Protein AF-A0A822F225-F1 (afdb_monomer_lite)

pLDDT: mean 82.55, std 9.73, range [56.84, 94.38]

Structure (mmCIF, N/CA/C/O backbone):
data_AF-A0A822F225-F1
#
_entry.id   AF-A0A822F225-F1
#
loop_
_atom_site.group_PDB
_atom_site.id
_atom_site.type_symbol
_atom_site.label_atom_id
_atom_site.label_alt_id
_atom_site.label_comp_id
_atom_site.label_asym_id
_atom_site.label_entity_id
_atom_site.label_seq_id
_atom_site.pdbx_PDB_ins_code
_atom_site.Cartn_x
_atom_site.Cartn_y
_atom_site.Cartn_z
_atom_site.occupancy
_atom_site.B_iso_or_equiv
_atom_site.auth_seq_id
_atom_site.auth_comp_id
_atom_site.auth_asym_id
_atom_site.auth_atom_id
_atom_site.pdbx_PDB_model_num
ATOM 1 N N . SER A 1 1 ? -5.802 4.218 34.208 1.00 56.84 1 SER A N 1
ATOM 2 C CA . SER A 1 1 ? -5.233 4.334 32.850 1.00 56.84 1 SER A CA 1
ATOM 3 C C . SER A 1 1 ? -6.352 4.112 31.843 1.00 56.84 1 SER A C 1
ATOM 5 O O . SER A 1 1 ? -7.309 3.428 32.178 1.00 56.84 1 SER A O 1
ATOM 7 N N . CYS A 1 2 ? -6.277 4.709 30.651 1.00 67.62 2 CYS A N 1
ATOM 8 C CA . CYS A 1 2 ? -7.240 4.485 29.564 1.00 67.62 2 CYS A CA 1
ATOM 9 C C . CYS A 1 2 ? -6.615 3.528 28.543 1.00 67.62 2 CYS A C 1
ATOM 11 O O . CYS A 1 2 ? -6.114 3.963 27.511 1.00 67.62 2 CYS A O 1
ATOM 13 N N . SER A 1 3 ? -6.552 2.246 28.884 1.00 76.00 3 SER A N 1
ATOM 14 C CA . SER A 1 3 ? -5.924 1.207 28.068 1.00 76.00 3 SER A CA 1
ATOM 15 C C . SER A 1 3 ? -6.876 0.032 27.931 1.00 76.00 3 SER A C 1
ATOM 17 O O . SER A 1 3 ? -7.541 -0.324 28.904 1.00 76.00 3 SER A O 1
ATOM 19 N N . TYR A 1 4 ? -6.911 -0.561 26.740 1.00 82.94 4 TYR A N 1
ATOM 20 C CA . TYR A 1 4 ? -7.706 -1.755 26.482 1.00 82.94 4 TYR A CA 1
ATOM 21 C C . TYR A 1 4 ? -7.306 -2.898 27.417 1.00 82.94 4 TYR A C 1
ATOM 23 O O . TYR A 1 4 ? -6.116 -3.167 27.592 1.00 82.94 4 TYR A O 1
ATOM 31 N N . THR A 1 5 ? -8.306 -3.552 28.008 1.00 88.44 5 THR A N 1
ATOM 32 C CA . THR A 1 5 ? -8.136 -4.731 28.856 1.00 88.44 5 THR A CA 1
ATOM 33 C C . THR A 1 5 ? -8.999 -5.870 28.327 1.00 88.44 5 THR A C 1
ATOM 35 O O . THR A 1 5 ? -10.158 -5.678 27.964 1.00 88.44 5 THR A O 1
ATOM 38 N N . THR A 1 6 ? -8.448 -7.084 28.304 1.00 85.81 6 THR A N 1
ATOM 39 C CA . THR A 1 6 ? -9.197 -8.288 27.930 1.00 85.81 6 THR A CA 1
ATOM 40 C C . THR A 1 6 ? -10.419 -8.448 28.838 1.00 85.81 6 THR A C 1
ATOM 42 O O . THR A 1 6 ? -10.270 -8.613 30.047 1.00 85.81 6 THR A O 1
ATOM 45 N N . GLY A 1 7 ? -11.620 -8.403 28.253 1.00 87.31 7 GLY A N 1
ATOM 46 C CA . GLY A 1 7 ? -12.899 -8.450 28.974 1.00 87.31 7 GLY A CA 1
ATOM 47 C C . GLY A 1 7 ? -13.672 -7.127 28.989 1.00 87.31 7 GLY A C 1
ATOM 48 O O . GLY A 1 7 ? -14.824 -7.115 29.423 1.00 87.31 7 GLY A O 1
ATOM 49 N N . ASP A 1 8 ? -13.084 -6.037 28.489 1.00 90.81 8 ASP A N 1
ATOM 50 C CA . ASP A 1 8 ? -13.814 -4.790 28.278 1.00 90.81 8 ASP A CA 1
ATOM 51 C C . ASP A 1 8 ? -14.975 -5.003 27.293 1.00 90.81 8 ASP A C 1
ATOM 53 O O . ASP A 1 8 ? -14.839 -5.674 26.268 1.00 90.81 8 ASP A O 1
ATOM 57 N N . CYS A 1 9 ? -16.131 -4.409 27.593 1.00 92.00 9 CYS A N 1
ATOM 58 C CA . CYS A 1 9 ? -17.228 -4.373 26.635 1.00 92.00 9 CYS A CA 1
ATOM 59 C C . CYS A 1 9 ? -16.899 -3.377 25.522 1.00 92.00 9 CYS A C 1
ATOM 61 O O . CYS A 1 9 ? -16.707 -2.186 25.784 1.00 92.00 9 CYS A O 1
ATOM 63 N N . ILE A 1 10 ? -16.846 -3.868 24.286 1.00 90.25 10 ILE A N 1
ATOM 64 C CA . ILE A 1 10 ? -16.468 -3.086 23.111 1.00 90.25 10 ILE A CA 1
ATOM 65 C C . ILE A 1 10 ? -17.642 -2.896 22.153 1.00 90.25 10 ILE A C 1
ATOM 67 O O . ILE A 1 10 ? -18.616 -3.649 22.134 1.00 90.25 10 ILE A O 1
ATOM 71 N N . ALA A 1 11 ? -17.529 -1.849 21.350 1.00 88.75 11 ALA A N 1
ATOM 72 C CA . ALA A 1 11 ? -18.495 -1.448 20.348 1.00 88.75 11 ALA A CA 1
ATOM 73 C C . ALA A 1 11 ? -17.749 -0.871 19.148 1.00 88.75 11 ALA A C 1
ATOM 75 O O . ALA A 1 11 ? -16.792 -0.119 19.346 1.00 88.75 11 ALA A O 1
ATOM 76 N N . ASP A 1 12 ? -18.221 -1.152 17.933 1.00 84.31 12 ASP A N 1
ATOM 77 C CA . ASP A 1 12 ? -17.643 -0.553 16.733 1.00 84.31 12 ASP A CA 1
ATOM 78 C C . ASP A 1 12 ? -17.755 0.972 16.793 1.00 84.31 12 ASP A C 1
ATOM 80 O O . ASP A 1 12 ? -18.838 1.562 16.920 1.00 84.31 12 ASP A O 1
ATOM 84 N N . ALA A 1 13 ? -16.605 1.634 16.710 1.00 75.12 13 ALA A N 1
ATOM 85 C CA . ALA A 1 13 ? -16.554 3.079 16.671 1.00 75.12 13 ALA A CA 1
ATOM 86 C C . ALA A 1 13 ? -16.963 3.556 15.272 1.00 75.12 13 ALA A C 1
ATOM 88 O O . ALA A 1 13 ? -16.234 3.373 14.306 1.00 75.12 13 ALA A O 1
ATOM 89 N N . MET A 1 14 ? -18.090 4.263 15.153 1.00 66.00 14 MET A N 1
ATOM 90 C CA . MET A 1 14 ? -18.461 4.927 13.887 1.00 66.00 14 MET A CA 1
ATOM 91 C C . MET A 1 14 ? -17.629 6.197 13.592 1.00 66.00 14 MET A C 1
ATOM 93 O O . MET A 1 14 ? -18.104 7.094 12.894 1.00 66.00 14 MET A O 1
ATOM 97 N N . SER A 1 15 ? -16.458 6.367 14.208 1.00 68.88 15 SER A N 1
ATOM 98 C CA . SER A 1 15 ? -15.641 7.568 14.020 1.00 68.88 15 SER A CA 1
ATOM 99 C C . SER A 1 15 ? -14.846 7.463 12.725 1.00 68.88 15 SER A C 1
ATOM 101 O O . SER A 1 15 ? -14.163 6.474 12.483 1.00 68.88 15 SER A O 1
ATOM 103 N N . ILE A 1 16 ? -14.909 8.513 11.907 1.00 65.69 16 ILE A N 1
ATOM 104 C CA . ILE A 1 16 ? -14.096 8.626 10.698 1.00 65.69 16 ILE A CA 1
ATOM 105 C C . ILE A 1 16 ? -12.707 9.103 11.122 1.00 65.69 16 ILE A C 1
ATOM 107 O O . ILE A 1 16 ? -12.564 10.183 11.699 1.00 65.69 16 ILE A O 1
ATOM 111 N N . VAL A 1 17 ? -11.685 8.300 10.838 1.00 74.00 17 VAL A N 1
ATOM 112 C CA . VAL A 1 17 ? -10.290 8.734 10.937 1.00 74.00 17 VAL A CA 1
ATOM 113 C C . VAL A 1 17 ? -9.955 9.482 9.653 1.00 74.00 17 VAL A C 1
ATOM 115 O O . VAL A 1 17 ? -9.982 8.908 8.567 1.00 74.00 17 VAL A O 1
ATOM 118 N N . THR A 1 18 ? -9.656 10.774 9.766 1.00 72.25 18 THR A N 1
ATOM 119 C CA . THR A 1 18 ? -9.208 11.584 8.629 1.00 72.25 18 THR A CA 1
ATOM 120 C C . THR A 1 18 ? -7.701 11.748 8.700 1.00 72.25 18 THR A C 1
ATOM 122 O O . THR A 1 18 ? -7.186 12.384 9.621 1.00 72.25 18 THR A O 1
ATOM 125 N N . CYS A 1 19 ? -6.988 11.188 7.732 1.00 69.69 19 CYS A N 1
ATOM 126 C CA . CYS A 1 19 ? -5.548 11.374 7.600 1.00 69.69 19 CYS A CA 1
ATOM 127 C C . CYS A 1 19 ? -5.268 12.450 6.553 1.00 69.69 19 CYS A C 1
ATOM 129 O O . CYS A 1 19 ? -5.845 12.425 5.463 1.00 69.69 19 CYS A O 1
ATOM 131 N N . THR A 1 20 ? -4.389 13.394 6.876 1.00 70.38 20 THR A N 1
ATOM 132 C CA . THR A 1 20 ? -3.923 14.363 5.883 1.00 70.38 20 THR A CA 1
ATOM 133 C C . THR A 1 20 ? -2.952 13.649 4.952 1.00 70.38 20 THR A C 1
ATOM 135 O O . THR A 1 20 ? -2.035 12.963 5.406 1.00 70.38 20 THR A O 1
ATOM 138 N N . VAL A 1 21 ? -3.155 13.789 3.641 1.00 62.59 21 VAL A N 1
ATOM 139 C CA . VAL A 1 21 ? -2.209 13.255 2.654 1.00 62.59 21 VAL A CA 1
ATOM 140 C C . VAL A 1 21 ? -0.839 13.885 2.940 1.00 62.59 21 VAL A C 1
ATOM 142 O O . VAL A 1 21 ? -0.752 15.081 3.207 1.00 62.59 21 VAL A O 1
ATOM 145 N N . ASP A 1 22 ? 0.214 13.063 2.949 1.00 60.22 22 ASP A N 1
ATOM 146 C CA . ASP A 1 22 ? 1.622 13.466 3.138 1.00 60.22 22 ASP A CA 1
ATOM 147 C C . ASP A 1 22 ? 2.088 13.827 4.546 1.00 60.22 22 ASP A C 1
ATOM 149 O O . ASP A 1 22 ? 3.276 14.093 4.735 1.00 60.22 22 ASP A O 1
ATOM 153 N N . THR A 1 23 ? 1.220 13.763 5.553 1.00 65.44 23 THR A N 1
ATOM 154 C CA . THR A 1 23 ? 1.666 13.788 6.949 1.00 65.44 23 THR A CA 1
ATOM 155 C C . THR A 1 23 ? 1.654 12.373 7.528 1.00 65.44 23 THR A C 1
ATOM 157 O O . THR A 1 23 ? 0.945 11.481 7.059 1.00 65.44 23 THR A O 1
ATOM 160 N N . LEU A 1 24 ? 2.458 12.145 8.567 1.00 68.25 24 LEU A N 1
ATOM 161 C CA . LEU A 1 24 ? 2.349 10.957 9.427 1.00 68.25 24 LEU A CA 1
ATOM 162 C C . LEU A 1 24 ? 1.321 11.195 10.548 1.00 68.25 24 LEU A C 1
ATOM 164 O O . LEU A 1 24 ? 1.482 10.708 11.662 1.00 68.25 24 LEU A O 1
ATOM 168 N N . GLN A 1 25 ? 0.300 12.018 10.284 1.00 71.94 25 GLN A N 1
ATOM 169 C CA . GLN A 1 25 ? -0.670 12.459 11.279 1.00 71.94 25 GLN A CA 1
ATOM 170 C C . GLN A 1 25 ? -2.094 12.204 10.789 1.00 71.94 25 GLN A C 1
ATOM 172 O O . GLN A 1 25 ? -2.503 12.668 9.722 1.00 71.94 25 GLN A O 1
ATOM 177 N N . CYS A 1 26 ? -2.866 11.508 11.618 1.00 75.75 26 CYS A N 1
ATOM 178 C CA . CYS A 1 26 ? -4.294 11.318 11.427 1.00 75.75 26 CYS A CA 1
ATOM 179 C C . CYS A 1 26 ? -5.048 12.007 12.560 1.00 75.75 26 CYS A C 1
ATOM 181 O O . CYS A 1 26 ? -4.719 11.840 13.733 1.00 75.75 26 CYS A O 1
ATOM 183 N N . ASN A 1 27 ? -6.070 12.776 12.200 1.00 79.31 27 ASN A N 1
ATOM 184 C CA . ASN A 1 27 ? -6.976 13.388 13.154 1.00 79.31 27 ASN A CA 1
ATOM 185 C C . ASN A 1 27 ? -8.176 12.468 13.350 1.00 79.31 27 ASN A C 1
ATOM 187 O O . ASN A 1 27 ? -8.826 12.056 12.385 1.00 79.31 27 ASN A O 1
ATOM 191 N N . MET A 1 28 ? -8.477 12.172 14.610 1.00 77.81 28 MET A N 1
ATOM 192 C CA . MET A 1 28 ? -9.680 11.454 15.002 1.00 77.81 28 MET A CA 1
ATOM 193 C C . MET A 1 28 ? -10.511 12.346 15.915 1.00 77.81 28 MET A C 1
ATOM 195 O O . MET A 1 28 ? -10.061 12.774 16.977 1.00 77.81 28 MET A O 1
ATOM 199 N N . TYR A 1 29 ? -11.740 12.626 15.495 1.00 77.69 29 TYR A N 1
ATOM 200 C CA . TYR A 1 29 ? -12.723 13.271 16.350 1.00 77.69 29 TYR A CA 1
ATOM 201 C C . TYR A 1 29 ? -13.650 12.208 16.903 1.00 77.69 29 TYR A C 1
ATOM 203 O O . TYR A 1 29 ? -14.273 11.438 16.165 1.00 77.69 29 TYR A O 1
ATOM 211 N N . ALA A 1 30 ? -13.754 12.170 18.223 1.00 77.12 30 ALA A N 1
ATOM 212 C CA . ALA A 1 30 ? -14.660 11.254 18.864 1.00 77.12 30 ALA A CA 1
ATOM 213 C C . ALA A 1 30 ? -15.245 11.853 20.133 1.00 77.12 30 ALA A C 1
ATOM 215 O O . ALA A 1 30 ? -14.539 12.262 21.053 1.00 77.12 30 ALA A O 1
ATOM 216 N N . ALA A 1 31 ? -16.570 11.898 20.152 1.00 81.75 31 ALA A N 1
ATOM 217 C CA . ALA A 1 31 ? -17.342 12.218 21.333 1.00 81.75 31 ALA A CA 1
ATOM 218 C C . ALA A 1 31 ? -17.638 10.934 22.109 1.00 81.75 31 ALA A C 1
ATOM 220 O O . ALA A 1 31 ? -17.698 9.845 21.530 1.00 81.75 31 ALA A O 1
ATOM 221 N N . ARG A 1 32 ? -17.888 11.068 23.415 1.00 87.38 32 ARG A N 1
ATOM 222 C CA . ARG A 1 32 ? -18.411 9.956 24.207 1.00 87.38 32 ARG A CA 1
ATOM 223 C C . ARG A 1 32 ? -19.721 9.469 23.599 1.00 87.38 32 ARG A C 1
ATOM 225 O O . ARG A 1 32 ? -20.660 10.250 23.454 1.00 87.38 32 ARG A O 1
ATOM 232 N N . LYS A 1 33 ? -19.789 8.181 23.278 1.00 88.12 33 LYS A N 1
ATOM 233 C CA . LYS A 1 33 ? -21.007 7.541 22.784 1.00 88.12 33 LYS A CA 1
ATOM 234 C C . LYS A 1 33 ? -21.594 6.643 23.852 1.00 88.12 33 LYS A C 1
ATOM 236 O O . LYS A 1 33 ? -20.863 5.964 24.566 1.00 88.12 33 LYS A O 1
ATOM 241 N N . LYS A 1 34 ? -22.920 6.652 23.952 1.00 92.38 34 LYS A N 1
ATOM 242 C CA . LYS A 1 34 ? -23.661 5.646 24.705 1.00 92.38 34 LYS A CA 1
ATOM 243 C C . LYS A 1 34 ? -23.622 4.347 23.902 1.00 92.38 34 LYS A C 1
ATOM 245 O O . LYS A 1 34 ? -23.865 4.388 22.698 1.00 92.38 34 LYS A O 1
ATOM 250 N N . LEU A 1 35 ? -23.269 3.242 24.545 1.00 91.69 35 LEU A N 1
ATOM 251 C CA . LEU A 1 35 ? -23.062 1.941 23.916 1.00 91.69 35 LEU A CA 1
ATOM 252 C C . LEU A 1 35 ? -24.193 0.995 24.349 1.00 91.69 35 LEU A C 1
ATOM 254 O O . LEU A 1 35 ? -24.122 0.446 25.452 1.00 91.69 35 LEU A O 1
ATOM 258 N N . PRO A 1 36 ? -25.248 0.798 23.532 1.00 92.00 36 PRO A N 1
ATOM 259 C CA . PRO A 1 36 ? -26.364 -0.087 23.877 1.00 92.00 36 PRO A CA 1
ATOM 260 C C . PRO A 1 36 ? -25.922 -1.515 24.218 1.00 92.00 36 PRO A C 1
ATOM 262 O O . PRO A 1 36 ? -26.412 -2.104 25.175 1.00 92.00 36 PRO A O 1
ATOM 265 N N . GLN A 1 37 ? -24.926 -2.037 23.497 1.00 91.69 37 GLN A N 1
ATOM 266 C CA . GLN A 1 37 ? -24.326 -3.356 23.730 1.00 91.69 37 GLN A CA 1
ATOM 267 C C . GLN A 1 37 ? -23.561 -3.468 25.057 1.00 91.69 37 GLN A C 1
ATOM 269 O O . GLN A 1 37 ? -23.263 -4.571 25.498 1.00 91.69 37 GLN A O 1
ATOM 274 N N . CYS A 1 38 ? -23.263 -2.339 25.703 1.00 93.25 38 CYS A N 1
ATOM 275 C CA . CYS A 1 38 ? -22.556 -2.279 26.976 1.00 93.25 38 CYS A CA 1
ATOM 276 C C . CYS A 1 38 ? -23.463 -1.747 28.081 1.00 93.25 38 CYS A C 1
ATOM 278 O O . CYS A 1 38 ? -23.059 -0.869 28.840 1.00 93.25 38 CYS A O 1
ATOM 280 N N . ASN A 1 39 ? -24.699 -2.256 28.161 1.00 94.19 39 ASN A N 1
ATOM 281 C CA . ASN A 1 39 ? -25.700 -1.846 29.152 1.00 94.19 39 ASN A CA 1
ATOM 282 C C . ASN A 1 39 ? -25.893 -0.329 29.187 1.00 94.19 39 ASN A C 1
ATOM 284 O O . ASN A 1 39 ? -25.920 0.285 30.259 1.00 94.19 39 ASN A O 1
ATOM 288 N N . ASP A 1 40 ? -25.973 0.280 28.001 1.00 93.69 40 ASP A N 1
ATOM 289 C CA . ASP A 1 40 ? -26.238 1.707 27.866 1.00 93.69 40 ASP A CA 1
ATOM 290 C C . ASP A 1 40 ? -25.178 2.607 28.552 1.00 93.69 40 ASP A C 1
ATOM 292 O O . ASP A 1 40 ? -25.438 3.773 28.860 1.00 93.69 40 ASP A O 1
ATOM 296 N N . GLN A 1 41 ? -23.965 2.096 28.788 1.00 93.50 41 GLN A N 1
ATOM 297 C CA . GLN A 1 41 ? -22.867 2.869 29.374 1.00 93.50 41 GLN A CA 1
ATOM 298 C C . GLN A 1 41 ? -22.221 3.800 28.343 1.00 93.50 41 GLN A C 1
ATOM 300 O O . GLN A 1 41 ? -22.221 3.537 27.140 1.00 93.50 41 GLN A O 1
ATOM 305 N N . TYR A 1 42 ? -21.639 4.904 28.813 1.00 91.62 42 TYR A N 1
ATOM 306 C CA . TYR A 1 42 ? -20.842 5.783 27.958 1.00 91.62 42 TYR A CA 1
ATOM 307 C C . TYR A 1 42 ? -19.438 5.216 27.736 1.00 91.62 42 TYR A C 1
ATOM 309 O O . TYR A 1 42 ? -18.810 4.713 28.663 1.00 91.62 42 TYR A O 1
ATOM 317 N N . SER A 1 43 ? -18.915 5.375 26.521 1.00 89.94 43 SER A N 1
ATOM 318 C CA . SER A 1 43 ? -17.548 5.002 26.157 1.00 89.94 43 SER A CA 1
ATOM 319 C C . SER A 1 43 ? -16.506 5.713 27.035 1.00 89.94 43 SER A C 1
ATOM 321 O O . SER A 1 43 ? -16.543 6.941 27.189 1.00 89.94 43 SER A O 1
ATOM 323 N N . SER A 1 44 ? -15.531 4.957 27.538 1.00 89.31 44 SER A N 1
ATOM 324 C CA . SER A 1 44 ? -14.441 5.480 28.376 1.00 89.31 44 SER A CA 1
ATOM 325 C C . SER A 1 44 ? -13.209 5.896 27.575 1.00 89.31 44 SER A C 1
ATOM 327 O O . SER A 1 44 ? -12.571 6.893 27.906 1.00 89.31 44 SER A O 1
ATOM 329 N N . TYR A 1 45 ? -12.885 5.147 26.524 1.00 86.75 45 TYR A N 1
ATOM 330 C CA . TYR A 1 45 ? -11.737 5.368 25.651 1.00 86.75 45 TYR A CA 1
ATOM 331 C C . TYR A 1 45 ? -12.053 4.840 24.246 1.00 86.75 45 TYR A C 1
ATOM 333 O O . TYR A 1 45 ? -13.107 4.243 24.023 1.00 86.75 45 TYR A O 1
ATOM 341 N N . ILE A 1 46 ? -11.140 5.074 23.306 1.00 85.69 46 ILE A N 1
ATOM 342 C CA . ILE A 1 46 ? -11.191 4.496 21.963 1.00 85.69 46 ILE A CA 1
ATOM 343 C C . ILE A 1 46 ? -9.950 3.654 21.784 1.00 85.69 46 ILE A C 1
ATOM 345 O O . ILE A 1 46 ? -8.844 4.101 22.090 1.00 85.69 46 ILE A O 1
ATOM 349 N N . HIS A 1 47 ? -10.158 2.435 21.314 1.00 85.38 47 HIS A N 1
ATOM 350 C CA . HIS A 1 47 ? -9.087 1.553 20.907 1.00 85.38 47 HIS A CA 1
ATOM 351 C C . HIS A 1 47 ? -8.879 1.708 19.402 1.00 85.38 47 HIS A C 1
ATOM 353 O O . HIS A 1 47 ? -9.846 1.682 18.643 1.00 85.38 47 HIS A O 1
ATOM 359 N N . VAL A 1 48 ? -7.633 1.917 18.985 1.00 81.25 48 VAL A N 1
ATOM 360 C CA . VAL A 1 48 ? -7.260 2.015 17.573 1.00 81.25 48 VAL A CA 1
ATOM 361 C C . VAL A 1 48 ? -6.244 0.924 17.294 1.00 81.25 48 VAL A C 1
ATOM 363 O O . VAL A 1 48 ? -5.149 0.939 17.857 1.00 81.25 48 VAL A O 1
ATOM 366 N N . GLU A 1 49 ? -6.612 0.006 16.412 1.00 79.06 49 GLU A N 1
ATOM 367 C CA . GLU A 1 49 ? -5.691 -0.957 15.822 1.00 79.06 49 GLU A CA 1
ATOM 368 C C . GLU A 1 49 ? -5.106 -0.348 14.548 1.00 79.06 49 GLU A C 1
ATO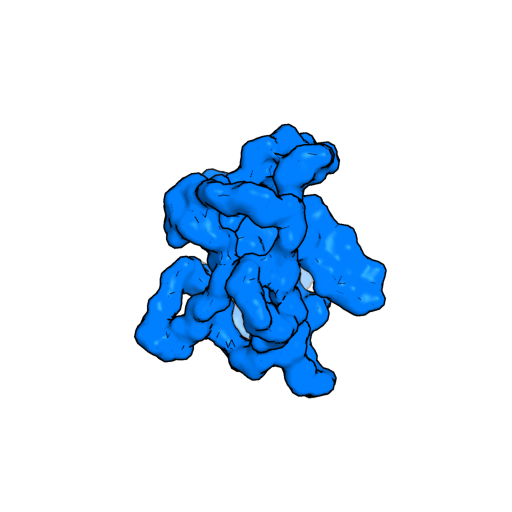M 370 O O . GLU A 1 49 ? -5.831 0.195 13.711 1.00 79.06 49 GLU A O 1
ATOM 375 N N . TYR A 1 50 ? -3.783 -0.386 14.414 1.00 76.88 50 TYR A N 1
ATOM 376 C CA . TYR A 1 50 ? -3.083 0.144 13.250 1.00 76.88 50 TYR A CA 1
ATOM 377 C C . TYR A 1 50 ? -1.884 -0.736 12.903 1.00 76.88 50 TYR A C 1
ATOM 379 O O . TYR A 1 50 ? -1.291 -1.378 13.768 1.00 76.88 50 TYR A O 1
ATOM 387 N N . GLU A 1 51 ? -1.518 -0.741 11.625 1.00 75.88 51 GLU A N 1
ATOM 388 C CA . GLU A 1 51 ? -0.341 -1.433 11.105 1.00 75.88 51 GLU A CA 1
ATOM 389 C C . GLU A 1 51 ? 0.648 -0.392 10.569 1.00 75.88 51 GLU A C 1
ATOM 391 O O . GLU A 1 51 ? 0.293 0.456 9.746 1.00 75.88 51 GLU A O 1
ATOM 396 N N . CYS A 1 52 ? 1.894 -0.436 11.044 1.00 75.94 52 CYS A N 1
ATOM 397 C CA . CYS A 1 52 ? 2.965 0.391 10.498 1.00 75.94 52 CYS A CA 1
ATOM 398 C C . CYS A 1 52 ? 3.458 -0.216 9.185 1.00 75.94 52 CYS A C 1
ATOM 400 O O . CYS A 1 52 ? 3.953 -1.340 9.169 1.00 75.94 52 CYS A O 1
ATOM 402 N N . VAL A 1 53 ? 3.385 0.553 8.099 1.00 76.25 53 VAL A N 1
ATOM 403 C CA . VAL A 1 53 ? 3.941 0.153 6.803 1.00 76.25 53 VAL A CA 1
ATOM 404 C C . VAL A 1 53 ? 5.329 0.779 6.656 1.00 76.25 53 VAL A C 1
ATOM 406 O O . VAL A 1 53 ? 5.433 2.009 6.627 1.00 76.25 53 VAL A O 1
ATOM 409 N N . PRO A 1 54 ? 6.407 -0.016 6.578 1.00 67.38 54 PRO A N 1
ATOM 410 C CA . PRO A 1 54 ? 7.749 0.528 6.431 1.00 67.38 54 PRO A CA 1
ATOM 411 C C . PRO A 1 54 ? 7.922 1.180 5.050 1.00 67.38 54 PRO A C 1
ATOM 413 O O . PRO A 1 54 ? 7.757 0.540 4.015 1.00 67.38 54 PRO A O 1
ATOM 416 N N . ILE A 1 55 ? 8.262 2.473 5.041 1.00 67.25 55 ILE A N 1
ATOM 417 C CA . ILE A 1 55 ? 8.539 3.268 3.824 1.00 67.25 55 ILE A CA 1
ATOM 418 C C . ILE A 1 55 ? 10.040 3.404 3.522 1.00 67.25 55 ILE A C 1
ATOM 420 O O . ILE A 1 55 ? 10.438 3.795 2.427 1.00 67.25 55 ILE A O 1
ATOM 424 N N . SER A 1 56 ? 10.871 3.048 4.495 1.00 67.06 56 SER A N 1
ATOM 425 C CA . SER A 1 56 ? 12.320 2.909 4.405 1.00 67.06 56 SER A CA 1
ATOM 426 C C . SER A 1 56 ? 12.667 1.606 5.103 1.00 67.06 56 SER A C 1
ATOM 428 O O . SER A 1 56 ? 12.141 1.358 6.191 1.00 67.06 56 SER A O 1
ATOM 430 N N . MET A 1 57 ? 13.509 0.778 4.500 1.00 67.94 57 MET A N 1
ATOM 431 C CA . MET A 1 57 ? 13.850 -0.515 5.079 1.00 67.94 57 MET A CA 1
ATOM 432 C C . MET A 1 57 ? 15.365 -0.692 5.218 1.00 67.94 57 MET A C 1
ATOM 434 O O . MET A 1 57 ? 16.140 0.077 4.651 1.00 67.94 57 MET A O 1
ATOM 438 N N . ASP A 1 58 ? 15.742 -1.661 6.048 1.00 73.62 58 ASP A N 1
ATOM 439 C CA . ASP A 1 58 ? 17.120 -2.009 6.388 1.00 73.62 58 ASP A CA 1
ATOM 440 C C . ASP A 1 58 ? 17.908 -2.605 5.204 1.00 73.62 58 ASP A C 1
ATOM 442 O O . ASP A 1 58 ? 17.371 -2.836 4.117 1.00 73.62 58 ASP A O 1
ATOM 446 N N . ASP A 1 59 ? 19.189 -2.900 5.437 1.00 73.06 59 ASP A N 1
ATOM 447 C CA . ASP A 1 59 ? 20.110 -3.468 4.442 1.00 73.06 59 ASP A CA 1
ATOM 448 C C . ASP A 1 59 ? 19.653 -4.826 3.863 1.00 73.06 59 ASP A C 1
ATOM 450 O O . ASP A 1 59 ? 20.200 -5.283 2.858 1.00 73.06 59 ASP A O 1
ATOM 454 N N . SER A 1 60 ? 18.667 -5.497 4.475 1.00 76.25 60 SER A N 1
ATOM 455 C CA . SER A 1 60 ? 18.151 -6.789 4.004 1.00 76.25 60 SER A CA 1
ATOM 456 C C . SER A 1 60 ? 17.048 -6.656 2.951 1.00 76.25 60 SER A C 1
ATOM 458 O O . SER A 1 60 ? 16.714 -7.627 2.262 1.00 76.25 60 SER A O 1
ATOM 460 N N . THR A 1 61 ? 16.504 -5.451 2.776 1.00 83.38 61 THR A N 1
ATOM 461 C CA . THR A 1 61 ? 15.380 -5.231 1.873 1.00 83.38 61 THR A CA 1
ATOM 462 C C . THR A 1 61 ? 15.810 -5.166 0.424 1.00 83.38 61 THR A C 1
ATOM 464 O O . THR A 1 61 ? 16.635 -4.352 0.013 1.00 83.38 61 THR A O 1
ATOM 467 N N . LYS A 1 62 ? 15.155 -5.988 -0.397 1.00 88.25 62 LYS A N 1
ATOM 468 C CA . LYS A 1 62 ? 15.340 -5.952 -1.843 1.00 88.25 62 LYS A CA 1
ATOM 469 C C . LYS A 1 62 ? 14.579 -4.785 -2.456 1.00 88.25 62 LYS A C 1
ATOM 471 O O . LYS A 1 62 ? 13.362 -4.666 -2.307 1.00 88.25 62 LYS A O 1
ATOM 476 N N . GLU A 1 63 ? 15.310 -3.957 -3.188 1.00 88.69 63 GLU A N 1
ATOM 477 C CA . GLU A 1 63 ? 14.758 -2.882 -4.000 1.00 88.69 63 GLU A CA 1
ATOM 478 C C . GLU A 1 63 ? 14.607 -3.338 -5.454 1.00 88.69 63 GLU A C 1
ATOM 480 O O . GLU A 1 63 ? 15.504 -3.946 -6.043 1.00 88.69 63 GLU A O 1
ATOM 485 N N . TYR A 1 64 ? 13.457 -3.027 -6.040 1.00 90.38 64 TYR A N 1
ATOM 486 C CA . TYR A 1 64 ? 13.099 -3.380 -7.401 1.00 90.38 64 TYR A CA 1
ATOM 487 C C . TYR A 1 64 ? 12.755 -2.125 -8.186 1.00 90.38 64 TYR A C 1
ATOM 489 O O . TYR A 1 64 ? 11.868 -1.360 -7.817 1.00 90.38 64 TYR A O 1
ATOM 497 N N . ASN A 1 65 ? 13.396 -1.951 -9.335 1.00 89.31 65 ASN A N 1
ATOM 498 C CA . ASN A 1 65 ? 12.943 -0.987 -10.325 1.00 89.31 65 ASN A CA 1
ATOM 499 C C . ASN A 1 65 ? 11.816 -1.623 -11.154 1.00 89.31 65 ASN A C 1
ATOM 501 O O . ASN A 1 65 ? 12.025 -2.683 -11.756 1.00 89.31 65 ASN A O 1
ATOM 505 N N . VAL A 1 66 ? 10.644 -0.981 -11.205 1.00 89.69 66 VAL A N 1
ATOM 506 C CA . VAL A 1 66 ? 9.465 -1.494 -11.933 1.00 89.69 66 VAL A CA 1
ATOM 507 C C . VAL A 1 66 ? 9.711 -1.687 -13.437 1.00 89.69 66 VAL A C 1
ATOM 509 O O . VAL A 1 66 ? 9.098 -2.564 -14.034 1.00 89.69 66 VAL A O 1
ATOM 512 N N . CYS A 1 67 ? 10.655 -0.957 -14.043 1.00 86.81 67 CYS A N 1
ATOM 513 C CA . CYS A 1 67 ? 10.955 -1.047 -15.475 1.00 86.81 67 CYS A CA 1
ATOM 514 C C . CYS A 1 67 ? 12.255 -1.789 -15.841 1.00 86.81 67 CYS A C 1
ATOM 516 O O . CYS A 1 67 ? 12.606 -1.839 -17.015 1.00 86.81 67 CYS A O 1
ATOM 518 N N . GLN A 1 68 ? 13.010 -2.358 -14.895 1.00 85.25 68 GLN A N 1
ATOM 519 C CA . GLN A 1 68 ? 14.223 -3.136 -15.236 1.00 85.25 68 GLN A CA 1
ATOM 520 C C . GLN A 1 68 ? 13.857 -4.435 -16.014 1.00 85.25 68 GLN A C 1
ATOM 522 O O . GLN A 1 68 ? 12.730 -4.898 -15.923 1.00 85.25 68 GLN A O 1
ATOM 527 N N . ASN A 1 69 ? 14.762 -5.082 -16.750 1.00 73.12 69 ASN A N 1
ATOM 528 C CA . ASN A 1 69 ? 14.421 -6.238 -17.614 1.00 73.12 69 ASN A CA 1
ATOM 529 C C . ASN A 1 69 ? 14.238 -7.601 -16.890 1.00 73.12 69 ASN A C 1
ATOM 531 O O . ASN A 1 69 ? 14.370 -8.650 -17.511 1.00 73.12 69 ASN A O 1
ATOM 535 N N . SER A 1 70 ? 13.967 -7.611 -15.580 1.00 71.69 70 SER A N 1
ATOM 536 C CA . SER A 1 70 ? 13.730 -8.844 -14.805 1.00 71.69 70 SER A CA 1
ATOM 537 C C . SER A 1 70 ? 12.272 -9.293 -14.894 1.00 71.69 70 SER A C 1
ATOM 539 O O . SER A 1 70 ? 11.368 -8.459 -14.911 1.00 71.69 70 SER A O 1
ATOM 541 N N . THR A 1 71 ? 12.038 -10.604 -14.911 1.00 69.56 71 THR A N 1
ATOM 542 C CA . THR A 1 71 ? 10.721 -11.179 -15.183 1.00 69.56 71 THR A CA 1
ATOM 543 C C . THR A 1 71 ? 9.789 -11.186 -13.970 1.00 69.56 71 THR A C 1
ATOM 545 O O . THR A 1 71 ? 8.610 -10.898 -14.151 1.00 69.56 71 THR A O 1
ATOM 548 N N . GLU A 1 72 ? 10.253 -11.464 -12.742 1.00 88.25 72 GLU A N 1
ATOM 549 C CA . GLU A 1 72 ? 9.353 -11.683 -11.589 1.00 88.25 72 GLU A CA 1
ATOM 550 C C . GLU A 1 72 ? 9.999 -11.320 -10.238 1.00 88.25 72 GLU A C 1
ATOM 552 O O . GLU A 1 72 ? 11.209 -11.457 -10.046 1.00 88.25 72 GLU A O 1
ATOM 557 N N . ILE A 1 73 ? 9.184 -10.857 -9.288 1.00 92.88 73 ILE A N 1
ATOM 558 C CA . ILE A 1 73 ? 9.543 -10.648 -7.881 1.00 92.88 73 ILE A CA 1
ATOM 559 C C . ILE A 1 73 ? 9.045 -11.857 -7.094 1.00 92.88 73 ILE A C 1
ATOM 561 O O . ILE A 1 73 ? 7.844 -12.104 -7.045 1.00 92.88 73 ILE A O 1
ATOM 565 N N . THR A 1 74 ? 9.968 -12.589 -6.472 1.00 92.88 74 THR A N 1
ATOM 566 C CA . THR A 1 74 ? 9.674 -13.804 -5.689 1.00 92.88 74 THR A CA 1
ATOM 567 C C . THR A 1 74 ? 10.194 -13.730 -4.253 1.00 92.88 74 THR A C 1
ATOM 569 O O . THR A 1 74 ? 10.265 -14.745 -3.565 1.00 92.88 74 THR A O 1
ATOM 572 N N . SER A 1 75 ? 10.663 -12.560 -3.811 1.00 90.81 75 SER A N 1
ATOM 573 C CA . SER A 1 75 ? 11.083 -12.363 -2.424 1.00 90.81 75 SER A CA 1
ATOM 574 C C . SER A 1 75 ? 9.875 -12.284 -1.497 1.00 90.81 75 SER A C 1
ATOM 576 O O . SER A 1 75 ? 8.802 -11.848 -1.903 1.00 90.81 75 SER A O 1
ATOM 578 N N . ASP A 1 76 ? 10.070 -12.651 -0.230 1.00 90.75 76 ASP A N 1
ATOM 579 C CA . ASP A 1 76 ? 9.008 -12.575 0.781 1.00 90.75 76 ASP A CA 1
ATOM 580 C C . ASP A 1 76 ? 8.580 -11.131 1.094 1.00 90.75 76 ASP A C 1
ATOM 582 O O . ASP A 1 76 ? 7.463 -10.898 1.546 1.00 90.75 76 ASP A O 1
ATOM 586 N N . HIS A 1 77 ? 9.468 -10.161 0.865 1.00 89.75 77 HIS A N 1
ATOM 587 C CA . HIS A 1 77 ? 9.204 -8.728 0.979 1.00 89.75 77 HIS A CA 1
ATOM 588 C C . HIS A 1 77 ? 10.169 -7.932 0.087 1.00 89.75 77 HIS A C 1
ATOM 590 O O . HIS A 1 77 ? 11.161 -8.467 -0.424 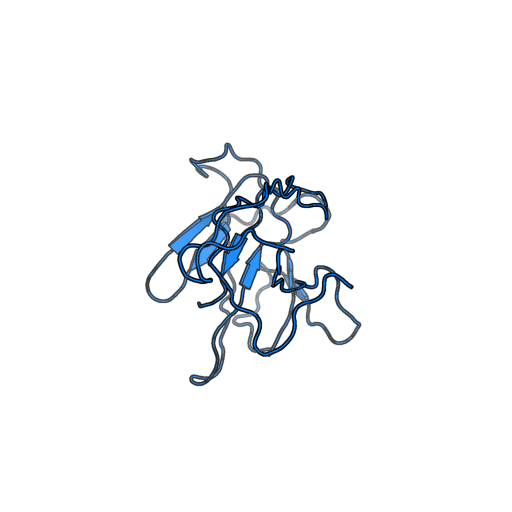1.00 89.75 77 HIS A O 1
ATOM 596 N N . GLY A 1 78 ? 9.869 -6.652 -0.122 1.00 90.50 78 GLY A N 1
ATOM 597 C CA . GLY A 1 78 ? 10.703 -5.738 -0.895 1.00 90.50 78 GLY A CA 1
ATOM 598 C C . GLY A 1 78 ? 10.015 -4.403 -1.163 1.00 90.50 78 GLY A C 1
ATOM 599 O O . GLY A 1 78 ? 8.845 -4.215 -0.830 1.00 90.50 78 GLY A O 1
ATOM 600 N N . ILE A 1 79 ? 10.744 -3.485 -1.796 1.00 91.00 79 ILE A N 1
ATOM 601 C CA . ILE A 1 79 ? 10.232 -2.183 -2.237 1.00 91.00 79 ILE A CA 1
ATOM 602 C C . ILE A 1 79 ? 10.303 -2.115 -3.756 1.00 91.00 79 ILE A C 1
ATOM 604 O O . ILE A 1 79 ? 11.344 -2.396 -4.345 1.00 91.00 79 ILE A O 1
ATOM 608 N N . ILE A 1 80 ? 9.213 -1.688 -4.390 1.00 91.44 80 ILE A N 1
ATOM 609 C CA . ILE A 1 80 ? 9.179 -1.398 -5.823 1.00 91.44 80 ILE A CA 1
ATOM 610 C C . ILE A 1 80 ? 9.185 0.117 -6.006 1.00 91.44 80 ILE A C 1
ATOM 612 O O . ILE A 1 80 ? 8.357 0.819 -5.428 1.00 91.44 80 ILE A O 1
ATOM 616 N N . ARG A 1 81 ? 10.105 0.620 -6.826 1.00 90.50 81 ARG A N 1
ATOM 617 C CA . ARG A 1 81 ? 10.236 2.041 -7.153 1.00 90.50 81 ARG A CA 1
ATOM 618 C C . ARG A 1 81 ? 10.144 2.278 -8.647 1.00 90.50 81 ARG A C 1
ATOM 620 O O . ARG A 1 81 ? 10.548 1.449 -9.470 1.00 90.50 81 ARG A O 1
ATOM 627 N N . SER A 1 82 ? 9.626 3.450 -8.986 1.00 88.88 82 SER A N 1
ATOM 628 C CA . SER A 1 82 ? 9.699 3.964 -10.342 1.00 88.88 82 SER A CA 1
ATOM 629 C C . SER A 1 82 ? 11.157 4.328 -10.679 1.00 88.88 82 SER A C 1
ATOM 631 O O . SER A 1 82 ? 11.908 4.767 -9.803 1.00 88.88 82 SER A O 1
ATOM 633 N N . PRO A 1 83 ? 11.610 4.128 -11.927 1.00 86.19 83 PRO A N 1
ATOM 634 C CA . PRO A 1 83 ? 12.911 4.600 -12.370 1.00 86.19 83 PRO A CA 1
ATOM 635 C C . PRO A 1 83 ? 13.175 6.062 -12.011 1.00 86.19 83 PRO A C 1
ATOM 637 O O . PRO A 1 83 ? 12.387 6.948 -12.339 1.00 86.19 83 PRO A O 1
ATOM 640 N N . GLY A 1 84 ? 14.316 6.303 -11.369 1.00 83.00 84 GLY A N 1
ATOM 641 C CA . GLY A 1 84 ? 14.752 7.641 -10.982 1.00 83.00 84 GLY A CA 1
ATOM 642 C C . GLY A 1 84 ? 14.176 8.147 -9.660 1.00 83.00 84 GLY A C 1
ATOM 643 O O . GLY A 1 84 ? 14.637 9.187 -9.199 1.00 83.00 84 GLY A O 1
ATOM 644 N N . TYR A 1 85 ? 13.246 7.435 -9.012 1.00 86.38 85 TYR A N 1
ATOM 645 C CA . TYR A 1 85 ? 12.767 7.799 -7.673 1.00 86.38 85 TYR A CA 1
ATOM 646 C C . TYR A 1 85 ? 13.950 8.011 -6.696 1.00 86.38 85 TYR A C 1
ATOM 648 O O . TYR A 1 85 ? 14.887 7.209 -6.716 1.00 86.38 85 TYR A O 1
ATOM 656 N N . PRO A 1 86 ? 13.942 9.055 -5.836 1.00 88.12 86 PRO A N 1
ATOM 657 C CA . PRO A 1 86 ? 12.848 10.004 -5.568 1.00 88.12 86 PRO A CA 1
ATOM 658 C C . PRO A 1 86 ? 12.779 11.198 -6.533 1.00 88.12 86 PRO A C 1
ATOM 660 O O . PRO A 1 86 ? 11.982 12.112 -6.339 1.00 88.12 86 PRO A O 1
ATOM 663 N N . THR A 1 87 ? 13.620 11.233 -7.566 1.00 85.00 87 THR A N 1
ATOM 664 C CA . THR A 1 87 ? 13.554 12.273 -8.598 1.00 85.00 87 THR A CA 1
ATOM 665 C C . THR A 1 87 ? 12.430 11.991 -9.598 1.00 85.00 87 THR A C 1
ATOM 667 O O . THR A 1 87 ? 11.809 10.926 -9.588 1.00 85.00 87 THR A O 1
ATOM 670 N N . GLN A 1 88 ? 12.139 12.970 -10.458 1.00 78.38 88 GLN A N 1
ATOM 671 C CA . GLN A 1 88 ? 11.111 12.832 -11.485 1.00 78.38 88 GLN A CA 1
ATOM 672 C C . GLN A 1 88 ? 11.387 11.613 -12.371 1.00 78.38 88 GLN A C 1
ATOM 674 O O . GLN A 1 88 ? 12.521 11.370 -12.769 1.00 78.38 88 GLN A O 1
ATOM 679 N N . PHE A 1 89 ? 10.333 10.883 -12.728 1.00 77.19 89 PHE A N 1
ATOM 680 C CA . PHE A 1 89 ? 10.408 9.782 -13.680 1.00 77.19 89 PHE A CA 1
ATOM 681 C C . PHE A 1 89 ? 10.921 10.289 -15.040 1.00 77.19 89 PHE A C 1
ATOM 683 O O . PHE A 1 89 ? 10.219 11.018 -15.737 1.00 77.19 89 PHE A O 1
ATOM 690 N N . GLN A 1 90 ? 12.164 9.949 -15.397 1.00 65.81 90 GLN A N 1
ATOM 691 C CA . GLN A 1 90 ? 12.852 10.505 -16.577 1.00 65.81 90 GLN A CA 1
ATOM 692 C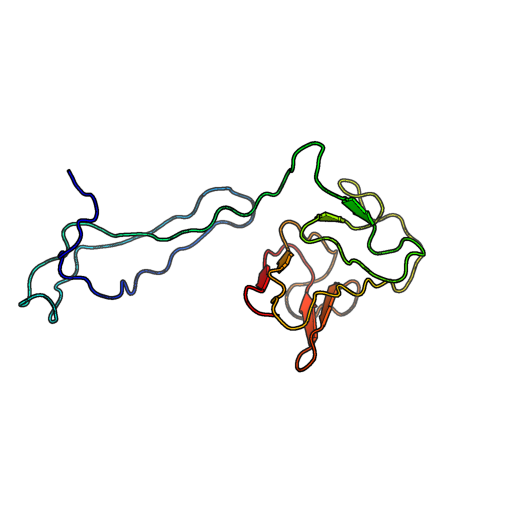 C . GLN A 1 90 ? 12.754 9.623 -17.831 1.00 65.81 90 GLN A C 1
ATOM 694 O O . GLN A 1 90 ? 13.470 9.857 -18.803 1.00 65.81 90 GLN A O 1
ATOM 699 N N . THR A 1 91 ? 11.944 8.562 -17.816 1.00 62.22 91 THR A N 1
ATOM 700 C CA . THR A 1 91 ? 12.024 7.550 -18.879 1.00 62.22 91 THR A CA 1
ATOM 701 C C . THR A 1 91 ? 11.178 7.910 -20.097 1.00 62.22 91 THR A C 1
ATOM 703 O O . THR A 1 91 ? 10.073 8.430 -19.972 1.00 62.22 91 THR A O 1
ATOM 706 N N . THR A 1 92 ? 11.694 7.570 -21.279 1.00 59.28 92 THR A N 1
ATOM 707 C CA . THR A 1 92 ? 10.960 7.530 -22.555 1.00 59.28 92 THR A CA 1
ATOM 708 C C . THR A 1 92 ? 10.142 6.243 -22.723 1.00 59.28 92 THR A C 1
ATOM 710 O O . THR A 1 92 ? 9.540 6.026 -23.773 1.00 59.28 92 THR A O 1
ATOM 713 N N . THR A 1 93 ? 10.153 5.362 -21.719 1.00 60.91 93 THR A N 1
ATOM 714 C CA . THR A 1 93 ? 9.481 4.064 -21.741 1.00 60.91 93 THR A CA 1
ATOM 715 C C . THR A 1 93 ? 7.977 4.275 -21.616 1.00 60.91 93 THR A C 1
ATOM 717 O O . THR A 1 93 ? 7.514 4.841 -20.629 1.00 60.91 93 THR A O 1
ATOM 720 N N . SER A 1 94 ? 7.215 3.820 -22.613 1.00 66.38 94 SER A N 1
ATOM 721 C CA . SER A 1 94 ? 5.764 4.025 -22.666 1.00 66.38 94 SER A CA 1
ATOM 722 C C . SER A 1 94 ? 5.007 3.187 -21.638 1.00 66.38 94 SER A C 1
ATOM 724 O O . SER A 1 94 ? 4.012 3.657 -21.100 1.00 66.38 94 SER A O 1
ATOM 726 N N . GLU A 1 95 ? 5.471 1.966 -21.353 1.00 81.69 95 GLU A N 1
ATOM 727 C CA . GLU A 1 95 ? 4.819 1.028 -20.434 1.00 81.69 95 GLU A CA 1
ATOM 728 C C . GLU A 1 95 ? 5.853 0.072 -19.825 1.00 81.69 95 GLU A C 1
ATOM 730 O O . GLU A 1 95 ? 6.758 -0.404 -20.514 1.00 81.69 95 GLU A O 1
ATOM 735 N N . CYS A 1 96 ? 5.734 -0.228 -18.533 1.00 86.12 96 CYS A N 1
ATOM 736 C CA . CYS A 1 96 ? 6.558 -1.239 -17.880 1.00 86.12 96 CYS A CA 1
ATOM 737 C C . CYS A 1 96 ? 5.782 -1.926 -16.750 1.00 86.12 96 CYS A C 1
ATOM 739 O O . CYS A 1 96 ? 4.856 -1.345 -16.185 1.00 86.12 96 CYS A O 1
ATOM 741 N N . PHE A 1 97 ? 6.137 -3.173 -16.433 1.00 88.50 97 PHE A N 1
ATOM 742 C CA . PHE A 1 97 ? 5.439 -3.959 -15.418 1.00 88.50 97 PHE A CA 1
ATOM 743 C C . PHE A 1 97 ? 6.370 -4.933 -14.686 1.00 88.50 97 PHE A C 1
ATOM 745 O O . PHE A 1 97 ? 7.438 -5.322 -15.168 1.00 88.50 97 PHE A O 1
ATOM 752 N N . ARG A 1 98 ? 5.917 -5.361 -13.505 1.00 90.94 98 ARG A N 1
ATOM 753 C CA . ARG A 1 98 ? 6.521 -6.415 -12.687 1.00 90.94 98 ARG A CA 1
ATOM 754 C C . ARG A 1 98 ? 5.447 -7.377 -12.225 1.00 90.94 98 ARG A C 1
ATOM 756 O O . ARG A 1 98 ? 4.458 -6.943 -11.644 1.00 90.94 98 ARG A O 1
ATOM 763 N N . ALA A 1 99 ? 5.676 -8.668 -12.429 1.00 92.12 99 ALA A N 1
ATOM 764 C CA . ALA A 1 99 ? 4.877 -9.693 -11.780 1.00 92.12 99 ALA A CA 1
ATOM 765 C C . ALA A 1 99 ? 5.443 -9.972 -10.382 1.00 92.12 99 ALA A C 1
ATOM 767 O O . ALA A 1 99 ? 6.652 -10.152 -10.230 1.00 92.12 99 ALA A O 1
ATOM 768 N N . ILE A 1 100 ? 4.575 -10.017 -9.375 1.00 94.00 100 ILE A N 1
ATOM 769 C CA . ILE A 1 100 ? 4.901 -10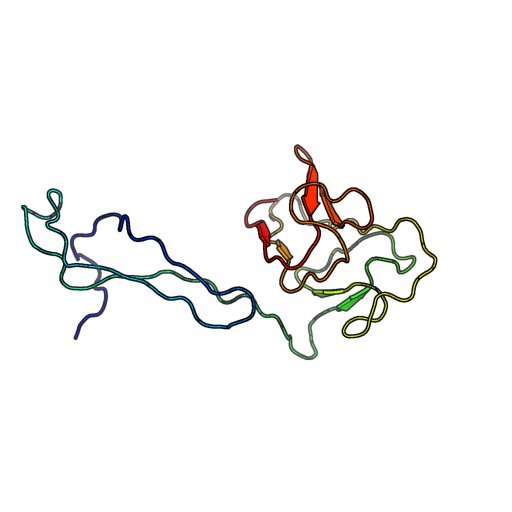.509 -8.034 1.00 94.00 100 ILE A CA 1
ATOM 770 C C . ILE A 1 100 ? 4.327 -11.919 -7.941 1.00 94.00 100 ILE A C 1
ATOM 772 O O . ILE A 1 100 ? 3.145 -12.117 -8.216 1.00 94.00 100 ILE A O 1
ATOM 776 N N . ARG A 1 101 ? 5.155 -12.902 -7.586 1.00 92.94 101 ARG A N 1
ATOM 777 C CA . ARG A 1 101 ? 4.725 -14.289 -7.402 1.00 92.94 101 ARG A CA 1
ATOM 778 C C . ARG A 1 101 ? 5.079 -14.777 -6.016 1.00 92.94 101 ARG A C 1
ATOM 780 O O . ARG A 1 101 ? 6.227 -14.684 -5.588 1.00 92.94 101 ARG A O 1
ATOM 787 N N . VAL A 1 102 ? 4.090 -15.365 -5.361 1.00 93.69 102 VAL A N 1
ATOM 788 C CA . VAL A 1 102 ? 4.233 -15.997 -4.054 1.00 93.69 102 VAL A CA 1
ATOM 789 C C . VAL A 1 102 ? 3.760 -17.455 -4.130 1.00 93.69 102 VAL A C 1
ATOM 791 O O . VAL A 1 102 ? 2.987 -17.795 -5.029 1.00 93.69 102 VAL A O 1
ATOM 794 N N . PRO A 1 103 ? 4.239 -18.338 -3.237 1.00 94.38 103 PRO A N 1
ATOM 795 C CA . PRO A 1 103 ? 3.690 -19.683 -3.074 1.00 94.38 103 PRO A CA 1
ATOM 796 C C . PRO A 1 103 ? 2.172 -19.685 -2.820 1.00 94.38 103 PRO A C 1
ATOM 798 O O . PRO A 1 103 ? 1.625 -18.714 -2.306 1.00 94.38 103 PRO A O 1
ATOM 801 N N . ASN A 1 104 ? 1.499 -20.798 -3.136 1.00 92.00 104 ASN A N 1
ATOM 802 C CA . ASN A 1 104 ? 0.032 -20.923 -3.066 1.00 92.00 104 ASN A CA 1
ATOM 803 C C . ASN A 1 104 ? -0.568 -20.749 -1.656 1.00 92.00 104 ASN A C 1
ATOM 805 O O . ASN A 1 104 ? -1.773 -20.564 -1.528 1.00 92.00 104 ASN A O 1
ATOM 809 N N . ASP A 1 105 ? 0.241 -20.862 -0.605 1.00 94.19 105 ASP A N 1
ATOM 810 C CA . ASP A 1 105 ? -0.147 -20.696 0.799 1.00 94.19 105 ASP A CA 1
ATOM 811 C C . ASP A 1 105 ? 0.114 -19.276 1.334 1.00 94.19 105 ASP A C 1
ATOM 813 O O . ASP A 1 105 ? -0.051 -19.022 2.528 1.00 94.19 105 ASP A O 1
ATOM 817 N N . LYS A 1 106 ? 0.514 -18.340 0.465 1.00 93.31 106 LYS A N 1
ATOM 818 C CA . LYS A 1 106 ? 0.766 -16.939 0.811 1.00 93.31 106 LYS A CA 1
ATOM 819 C C . LYS A 1 106 ? -0.176 -15.999 0.059 1.00 93.31 106 LYS A C 1
ATOM 821 O O . LYS A 1 106 ? -0.643 -16.302 -1.033 1.00 93.31 106 LYS A O 1
ATOM 826 N N . ILE A 1 107 ? -0.402 -14.829 0.651 1.00 91.56 107 ILE A N 1
ATOM 827 C CA . ILE A 1 107 ? -1.145 -13.711 0.055 1.00 91.56 107 ILE A CA 1
ATOM 828 C C . ILE A 1 107 ? -0.215 -12.518 -0.149 1.00 91.56 107 ILE A C 1
ATOM 830 O O . ILE A 1 107 ? 0.763 -12.360 0.592 1.00 91.56 107 ILE A O 1
ATOM 834 N N . ILE A 1 108 ? -0.518 -11.662 -1.124 1.00 92.19 108 ILE A N 1
ATOM 835 C CA . ILE A 1 108 ? 0.257 -10.443 -1.354 1.00 92.19 108 ILE A CA 1
ATOM 836 C C . ILE A 1 108 ? -0.406 -9.288 -0.599 1.00 92.19 108 ILE A C 1
ATOM 838 O O . ILE A 1 108 ? -1.566 -8.949 -0.829 1.00 92.19 108 ILE A O 1
ATOM 842 N N . ARG A 1 109 ? 0.365 -8.645 0.287 1.00 91.06 109 ARG A N 1
ATOM 843 C CA . ARG A 1 109 ? 0.001 -7.364 0.908 1.00 91.06 109 ARG A CA 1
ATOM 844 C C . ARG A 1 109 ? 0.819 -6.266 0.241 1.00 91.06 109 ARG A C 1
ATOM 846 O O . ARG A 1 109 ? 2.048 -6.294 0.299 1.00 91.06 109 ARG A O 1
ATOM 853 N N . LEU A 1 110 ? 0.152 -5.328 -0.423 1.00 90.88 110 LEU A N 1
ATOM 854 C CA . LEU A 1 110 ? 0.799 -4.286 -1.218 1.00 90.88 110 LEU A CA 1
ATOM 855 C C . LEU A 1 110 ? 0.337 -2.896 -0.780 1.00 90.88 110 LEU A C 1
ATOM 857 O O . LEU A 1 110 ? -0.852 -2.639 -0.610 1.00 90.88 110 LEU A O 1
ATOM 861 N N . TRP A 1 111 ? 1.283 -1.971 -0.637 1.00 89.94 111 TRP A N 1
ATOM 862 C CA . TRP A 1 111 ? 1.002 -0.580 -0.293 1.00 89.94 111 TRP A CA 1
ATOM 863 C C . TRP A 1 111 ? 1.636 0.357 -1.316 1.00 89.94 111 TRP A C 1
ATOM 865 O O . TRP A 1 111 ? 2.842 0.308 -1.551 1.00 89.94 111 TRP A O 1
ATOM 875 N N . LEU A 1 112 ? 0.829 1.247 -1.896 1.00 89.75 112 LEU A N 1
ATOM 876 C CA . LEU A 1 112 ? 1.322 2.399 -2.648 1.00 89.75 112 LEU A CA 1
ATOM 877 C C . LEU A 1 112 ? 1.605 3.501 -1.632 1.00 89.75 112 LEU A C 1
ATOM 879 O O . LEU A 1 112 ? 0.694 4.204 -1.193 1.00 89.75 112 LEU A O 1
ATOM 883 N N . THR A 1 113 ? 2.863 3.597 -1.214 1.00 86.44 113 THR A N 1
ATOM 884 C CA . THR A 1 113 ? 3.305 4.487 -0.131 1.00 86.44 113 THR A CA 1
ATOM 885 C C . THR A 1 113 ? 3.577 5.910 -0.614 1.00 86.44 113 THR A C 1
ATOM 887 O O . THR A 1 113 ? 3.278 6.872 0.101 1.00 86.44 113 THR A O 1
ATOM 890 N N . GLU A 1 114 ? 4.078 6.052 -1.840 1.00 86.38 114 GLU A N 1
ATOM 891 C CA . GLU A 1 114 ? 4.307 7.334 -2.495 1.00 86.38 114 GLU A CA 1
ATOM 892 C C . GLU A 1 114 ? 3.976 7.245 -3.986 1.00 86.38 114 GLU A C 1
ATOM 894 O O . GLU A 1 114 ? 4.621 6.529 -4.751 1.00 86.38 114 GLU A O 1
ATOM 899 N N . LEU A 1 115 ? 2.950 7.991 -4.394 1.00 86.81 115 LEU A N 1
ATOM 900 C CA . LEU A 1 115 ? 2.597 8.186 -5.791 1.00 86.81 115 LEU A CA 1
ATOM 901 C C . LEU A 1 115 ? 2.573 9.683 -6.075 1.00 86.81 115 LEU A C 1
ATOM 9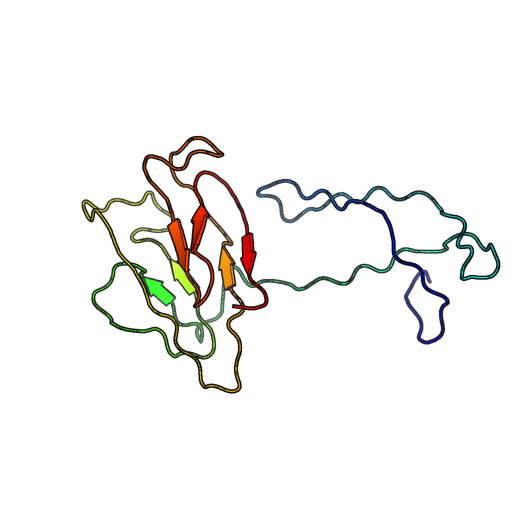03 O O . LEU A 1 115 ? 1.901 10.435 -5.373 1.00 86.81 115 LEU A O 1
ATOM 907 N N . TYR A 1 116 ? 3.293 10.109 -7.107 1.00 85.75 116 TYR A N 1
ATOM 908 C CA . TYR A 1 116 ? 3.214 11.464 -7.638 1.00 85.75 116 TYR A CA 1
ATOM 909 C C . TYR A 1 116 ? 3.267 11.397 -9.162 1.00 85.75 116 TYR A C 1
ATOM 911 O O . TYR A 1 116 ? 4.328 11.455 -9.780 1.00 85.75 116 TYR A O 1
ATOM 919 N N . ILE A 1 117 ? 2.097 11.201 -9.764 1.00 85.44 117 ILE A N 1
ATOM 920 C CA . ILE A 1 117 ? 1.937 11.073 -11.212 1.00 85.44 117 ILE A CA 1
ATOM 921 C C . ILE A 1 117 ? 1.169 12.288 -11.737 1.00 85.44 117 ILE A C 1
ATOM 923 O O . ILE A 1 117 ? 0.088 12.594 -11.235 1.00 85.44 117 ILE A O 1
ATOM 927 N N . GLY A 1 118 ? 1.712 12.972 -12.749 1.00 72.88 118 GLY A N 1
ATOM 928 C CA . GLY A 1 118 ? 1.173 14.213 -13.317 1.00 72.88 118 GLY A CA 1
ATOM 929 C C . GLY A 1 118 ? -0.142 14.025 -14.080 1.00 72.88 118 GLY A C 1
ATOM 930 O O . GLY A 1 118 ? -0.175 14.079 -15.306 1.00 72.88 118 GLY A O 1
ATOM 931 N N . SER A 1 119 ? -1.243 13.816 -13.361 1.00 68.38 119 SER A N 1
ATOM 932 C CA . SER A 1 119 ? -2.576 13.605 -13.930 1.00 68.38 119 SER A CA 1
ATOM 933 C C . SER A 1 119 ? -3.659 14.158 -13.003 1.00 68.38 119 SER A C 1
ATOM 935 O O . SER A 1 119 ? -3.451 14.284 -11.795 1.00 68.38 119 SER A O 1
ATOM 937 N N . THR A 1 120 ? -4.823 14.501 -13.554 1.00 64.31 120 THR A N 1
ATOM 938 C CA . THR A 1 120 ? -5.978 14.927 -12.755 1.00 64.31 120 THR A CA 1
ATOM 939 C C . THR A 1 120 ? -6.598 13.728 -12.036 1.00 64.31 120 THR A C 1
ATOM 941 O O . THR A 1 120 ? -6.842 12.680 -12.644 1.00 64.31 120 THR A O 1
ATOM 944 N N . LEU A 1 121 ? -6.872 13.891 -10.735 1.00 63.03 121 LEU A N 1
ATOM 945 C CA . LEU A 1 121 ? -7.571 12.896 -9.914 1.00 63.03 121 LEU A CA 1
ATOM 946 C C . LEU A 1 121 ? -8.864 12.443 -10.619 1.00 63.03 1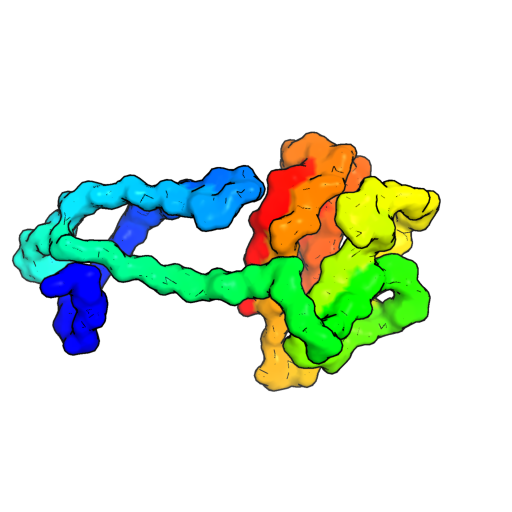21 LEU A C 1
ATOM 948 O O . LEU A 1 121 ? -9.687 13.271 -11.002 1.00 63.03 121 LEU A O 1
ATOM 952 N N . GLY A 1 122 ? -9.032 11.129 -10.796 1.00 60.84 122 GLY A N 1
ATOM 953 C CA . GLY A 1 122 ? -10.273 10.501 -11.271 1.00 60.84 122 GLY A CA 1
ATOM 954 C C . GLY A 1 122 ? -10.274 9.999 -12.720 1.00 60.84 122 GLY A C 1
ATOM 955 O O . GLY A 1 122 ? -10.963 9.022 -13.001 1.00 60.84 122 GLY A O 1
ATOM 956 N N . THR A 1 123 ? -9.493 10.585 -13.637 1.00 70.56 123 THR A N 1
ATOM 957 C CA . THR A 1 123 ? -9.468 10.112 -15.043 1.00 70.56 123 THR A CA 1
ATOM 958 C C . THR A 1 123 ? -8.241 9.272 -15.372 1.00 70.56 123 THR A C 1
ATOM 960 O O . THR A 1 123 ? -8.362 8.312 -16.130 1.00 70.56 123 THR A O 1
ATOM 963 N N . CYS A 1 124 ? -7.079 9.601 -14.788 1.00 81.50 124 CYS A N 1
ATOM 964 C CA . CYS A 1 124 ? -5.802 8.915 -15.018 1.00 81.50 124 CYS A CA 1
ATOM 965 C C . CYS A 1 124 ? -5.514 8.642 -16.507 1.00 81.50 124 CYS A C 1
ATOM 967 O O . CYS A 1 124 ? -4.996 7.591 -16.865 1.00 81.50 124 CYS A O 1
ATOM 969 N N . ALA A 1 125 ? -5.902 9.585 -17.376 1.00 80.12 125 ALA A N 1
ATOM 970 C CA . ALA A 1 125 ? -5.926 9.391 -18.828 1.00 80.12 125 ALA A CA 1
ATOM 971 C C . ALA A 1 125 ? -4.546 9.510 -19.496 1.00 80.12 125 ALA A C 1
ATOM 973 O O . ALA A 1 125 ? -4.371 9.056 -20.622 1.00 80.12 125 ALA A O 1
ATOM 974 N N . LYS A 1 126 ? -3.593 10.156 -18.816 1.00 82.94 126 LYS A N 1
ATOM 975 C CA . LYS A 1 126 ? -2.187 10.237 -19.223 1.00 82.94 126 LYS A CA 1
ATOM 976 C C . LYS A 1 126 ? -1.404 9.151 -18.489 1.00 82.94 126 LYS A C 1
ATOM 978 O O . LYS A 1 126 ? -1.692 7.970 -18.645 1.00 82.94 126 LYS A O 1
ATOM 983 N N . ASP A 1 127 ? -0.502 9.563 -17.616 1.00 84.69 127 ASP A N 1
ATOM 984 C CA . ASP A 1 127 ? 0.301 8.677 -16.799 1.00 84.69 127 ASP A CA 1
ATOM 985 C C . ASP A 1 127 ? -0.548 8.057 -15.685 1.00 84.69 127 ASP A C 1
ATOM 987 O O . ASP A 1 127 ? -1.419 8.707 -15.083 1.00 84.69 127 ASP A O 1
ATOM 991 N N . HIS A 1 128 ? -0.282 6.786 -15.412 1.00 89.06 128 HIS A N 1
ATOM 992 C CA . HIS A 1 128 ? -0.986 6.001 -14.413 1.00 89.06 128 HIS A CA 1
ATOM 993 C C . HIS A 1 128 ? -0.143 4.803 -13.976 1.00 89.06 128 HIS A C 1
ATOM 995 O O . HIS A 1 128 ? 0.807 4.406 -14.646 1.00 89.06 128 HIS A O 1
ATOM 1001 N N . VAL A 1 129 ? -0.520 4.215 -12.846 1.00 90.50 129 VAL A N 1
ATOM 1002 C CA . VAL A 1 129 ? -0.033 2.911 -12.396 1.00 90.50 129 VAL A CA 1
ATOM 1003 C C . VAL A 1 129 ? -1.215 1.959 -12.281 1.00 90.50 129 VAL A C 1
ATOM 1005 O O . VAL A 1 129 ? -2.292 2.350 -11.817 1.00 90.50 129 VAL A O 1
ATOM 1008 N N . TYR A 1 130 ? -1.006 0.716 -12.704 1.00 92.12 130 TYR A N 1
ATOM 1009 C CA . TYR A 1 130 ? -1.954 -0.363 -12.478 1.00 92.12 130 TYR A CA 1
ATOM 1010 C C . TYR A 1 130 ? -1.467 -1.284 -11.366 1.00 92.12 130 TYR A C 1
ATOM 1012 O O . TYR A 1 130 ? -0.299 -1.670 -11.336 1.00 92.12 130 TYR A O 1
ATOM 1020 N N . VAL A 1 131 ? -2.391 -1.673 -10.494 1.00 93.88 131 VAL A N 1
ATOM 1021 C CA . VAL A 1 131 ? -2.276 -2.888 -9.684 1.00 93.88 131 VAL A CA 1
ATOM 1022 C C . VAL A 1 131 ? -3.265 -3.878 -10.274 1.00 93.88 131 VAL A C 1
ATOM 1024 O O . VAL A 1 131 ? -4.434 -3.538 -10.443 1.00 93.88 131 VAL A O 1
ATOM 1027 N N . VAL A 1 132 ? -2.794 -5.063 -10.644 1.00 92.69 132 VAL A N 1
ATOM 1028 C CA . VAL A 1 132 ? -3.611 -6.084 -11.306 1.00 92.69 132 VAL A CA 1
ATOM 1029 C C . VAL A 1 132 ? -3.485 -7.377 -10.519 1.00 92.69 132 VAL A C 1
ATOM 1031 O O . VAL A 1 132 ? -2.368 -7.847 -10.301 1.00 92.69 132 VAL A O 1
ATOM 1034 N N . ASP A 1 133 ? -4.619 -7.932 -10.107 1.00 90.69 133 ASP A N 1
ATOM 1035 C CA . ASP A 1 133 ? -4.717 -9.289 -9.571 1.00 90.69 133 ASP A CA 1
ATOM 1036 C C . ASP A 1 133 ? -5.466 -10.209 -10.554 1.00 90.69 133 ASP A C 1
ATOM 1038 O O . ASP A 1 133 ? -5.651 -9.884 -11.729 1.00 90.69 133 ASP A O 1
ATOM 1042 N N . SER A 1 134 ? -5.856 -11.400 -10.099 1.00 86.81 134 SER A N 1
ATOM 1043 C CA . SER A 1 134 ? -6.547 -12.391 -10.936 1.00 86.81 134 SER A CA 1
ATOM 1044 C C . SER A 1 134 ? -7.993 -12.026 -11.314 1.00 86.81 134 SER A C 1
ATOM 1046 O O . SER A 1 134 ? -8.567 -12.664 -12.197 1.00 86.81 134 SER A O 1
ATOM 1048 N N . VAL A 1 135 ? -8.583 -11.016 -10.672 1.00 89.69 135 VAL A N 1
ATOM 1049 C CA . VAL A 1 135 ? -10.003 -10.645 -10.759 1.00 89.69 135 VAL A CA 1
ATOM 1050 C C . VAL A 1 135 ? -10.194 -9.180 -11.159 1.00 89.69 135 VAL A C 1
ATOM 1052 O O . VAL A 1 135 ? -11.143 -8.861 -11.879 1.00 89.69 135 VAL A O 1
ATOM 1055 N N . GLN A 1 136 ? -9.324 -8.276 -10.706 1.00 91.25 136 GLN A N 1
ATOM 1056 C CA . GLN A 1 136 ? -9.508 -6.836 -10.818 1.00 91.25 136 GLN A CA 1
ATOM 1057 C C . GLN A 1 136 ? -8.234 -6.097 -11.251 1.00 91.25 136 GLN A C 1
ATOM 1059 O O . GLN A 1 136 ? -7.109 -6.428 -10.883 1.00 91.25 136 GLN A O 1
ATOM 1064 N N . THR A 1 137 ? -8.450 -5.019 -12.010 1.00 92.12 137 THR A N 1
ATOM 1065 C CA . THR A 1 137 ? -7.432 -4.017 -12.336 1.00 92.12 137 THR A CA 1
ATOM 1066 C C . THR A 1 137 ? -7.773 -2.705 -11.642 1.00 92.12 137 THR A C 1
ATOM 1068 O O . THR A 1 137 ? -8.839 -2.127 -11.865 1.00 92.12 137 THR A O 1
ATOM 1071 N N . TYR A 1 138 ? -6.846 -2.204 -10.834 1.00 91.50 138 TYR A N 1
ATOM 1072 C CA . TYR A 1 138 ? -6.939 -0.922 -10.149 1.00 91.50 138 TYR A CA 1
ATOM 1073 C C . TYR A 1 138 ? -6.040 0.102 -10.833 1.00 91.50 138 TYR A C 1
ATOM 1075 O O . TYR A 1 138 ? -4.843 -0.128 -10.978 1.00 91.50 138 TYR A O 1
ATOM 1083 N N . ARG A 1 139 ? -6.606 1.244 -11.235 1.00 91.50 139 ARG A N 1
ATOM 1084 C CA . ARG A 1 139 ? -5.880 2.327 -11.913 1.00 91.50 139 ARG A CA 1
ATOM 1085 C C . ARG A 1 139 ? -5.716 3.529 -10.994 1.00 91.50 139 ARG A C 1
ATOM 1087 O O . ARG A 1 139 ? -6.721 4.095 -10.568 1.00 91.50 139 ARG A O 1
ATOM 1094 N N . HIS A 1 140 ? -4.474 3.974 -10.798 1.00 90.25 140 HIS A N 1
ATOM 1095 C CA . HIS A 1 140 ? -4.145 5.127 -9.953 1.00 90.25 140 HIS A CA 1
ATOM 1096 C C . HIS A 1 140 ? -3.294 6.162 -10.668 1.00 90.25 140 HIS A C 1
ATOM 1098 O O . HIS A 1 140 ? -2.521 5.852 -11.570 1.00 90.25 140 HIS A O 1
ATOM 1104 N N . CYS A 1 141 ? -3.415 7.404 -10.219 1.00 87.62 141 CYS A N 1
ATOM 1105 C CA . CYS A 1 141 ? -2.614 8.541 -10.646 1.00 87.62 141 CYS A CA 1
ATOM 1106 C C . CYS A 1 141 ? -2.699 9.650 -9.583 1.00 87.62 141 CYS A C 1
ATOM 1108 O O . CYS A 1 141 ? -3.353 9.466 -8.554 1.00 87.62 141 CYS A O 1
ATOM 1110 N N . ALA A 1 142 ? -2.088 10.811 -9.850 1.00 84.81 142 ALA A N 1
ATOM 1111 C CA . ALA A 1 142 ? -2.012 11.937 -8.918 1.00 84.81 142 ALA A CA 1
ATOM 1112 C C . ALA A 1 142 ? -1.307 11.563 -7.601 1.00 84.81 142 ALA A C 1
ATOM 1114 O O . ALA A 1 142 ? -0.533 10.604 -7.551 1.00 84.81 142 ALA A O 1
ATOM 1115 N N . ARG A 1 143 ? -1.515 12.376 -6.561 1.00 81.25 143 ARG A N 1
ATOM 1116 C CA . ARG A 1 143 ? -0.897 12.210 -5.245 1.00 81.25 143 ARG A CA 1
ATOM 1117 C C . ARG A 1 143 ? -1.824 11.448 -4.306 1.00 81.25 143 ARG A C 1
ATOM 1119 O O . ARG A 1 143 ? -2.785 12.020 -3.798 1.00 81.25 143 ARG A O 1
ATOM 1126 N N . VAL A 1 144 ? -1.558 10.157 -4.120 1.00 76.50 144 VAL A N 1
ATOM 1127 C CA . VAL A 1 144 ? -2.453 9.216 -3.424 1.00 76.50 144 VAL A CA 1
ATOM 1128 C C . VAL A 1 144 ? -1.669 8.100 -2.736 1.00 76.50 144 VAL A C 1
ATOM 1130 O O . VAL A 1 144 ? -0.570 7.745 -3.161 1.00 76.50 144 VAL A O 1
ATOM 1133 N N . ARG A 1 145 ? -2.263 7.531 -1.682 1.00 82.19 145 ARG A N 1
ATOM 1134 C CA . ARG A 1 145 ? -1.793 6.315 -1.009 1.00 82.19 145 ARG A CA 1
ATOM 1135 C C . ARG A 1 145 ? -2.902 5.272 -1.030 1.00 82.19 145 ARG A C 1
ATOM 1137 O O . ARG A 1 145 ? -4.051 5.610 -0.759 1.00 82.19 145 ARG A O 1
ATOM 1144 N N . TYR A 1 146 ? -2.551 4.022 -1.316 1.00 83.31 146 TYR A N 1
ATOM 1145 C CA . TYR A 1 146 ? -3.494 2.901 -1.342 1.00 83.31 146 TYR A CA 1
ATOM 1146 C C . TYR A 1 146 ? -2.922 1.692 -0.615 1.00 83.31 146 TYR A C 1
ATOM 1148 O O . TYR A 1 146 ? -1.712 1.466 -0.630 1.00 83.31 146 TYR A O 1
ATOM 1156 N N . ALA A 1 147 ? -3.807 0.909 -0.007 1.00 85.06 147 ALA A N 1
ATOM 1157 C CA . ALA A 1 147 ? -3.479 -0.353 0.631 1.00 85.06 147 ALA A CA 1
ATOM 1158 C C . ALA A 1 147 ? -4.289 -1.476 -0.015 1.00 85.06 147 ALA A C 1
ATOM 1160 O O . ALA A 1 147 ? -5.502 -1.360 -0.190 1.00 85.06 147 ALA A O 1
ATOM 1161 N N . TYR A 1 148 ? -3.595 -2.561 -0.322 1.00 87.19 148 TYR A N 1
ATOM 1162 C CA . TYR A 1 148 ? -4.109 -3.791 -0.894 1.00 87.19 148 TYR A CA 1
ATOM 1163 C C . TYR A 1 148 ? -3.743 -4.942 0.040 1.00 87.19 148 TYR A C 1
ATOM 1165 O O . TYR A 1 148 ? -2.727 -5.604 -0.165 1.00 87.19 148 TYR A O 1
ATOM 1173 N N . PRO A 1 149 ? -4.506 -5.139 1.127 1.00 81.25 149 PRO A N 1
ATOM 1174 C CA . PRO A 1 149 ? -4.142 -6.105 2.156 1.00 81.25 149 PRO A CA 1
ATOM 1175 C C . PRO A 1 149 ? -4.365 -7.568 1.744 1.00 81.25 149 PRO A C 1
ATOM 1177 O O . PRO A 1 149 ? -3.883 -8.445 2.455 1.00 81.25 149 PRO A O 1
ATOM 1180 N N . TYR A 1 150 ? -5.084 -7.832 0.645 1.00 83.56 150 TYR A N 1
ATOM 1181 C CA . TYR A 1 150 ? -5.511 -9.177 0.238 1.00 83.56 150 TYR A CA 1
ATOM 1182 C C . TYR A 1 150 ? -5.551 -9.333 -1.298 1.00 83.56 150 TYR A C 1
ATOM 1184 O O . TYR A 1 150 ? -6.634 -9.501 -1.858 1.00 83.56 150 TYR A O 1
ATOM 1192 N N . LEU A 1 151 ? -4.400 -9.221 -1.977 1.00 82.81 151 LEU A N 1
ATOM 1193 C CA . LEU A 1 151 ? -4.268 -9.594 -3.401 1.00 82.81 151 LEU A CA 1
ATOM 1194 C C . LEU A 1 151 ? -3.977 -11.090 -3.559 1.00 82.81 151 LEU A C 1
ATOM 1196 O O . LEU A 1 151 ? -3.219 -11.633 -2.714 1.00 82.81 151 LEU A O 1
#

Foldseek 3Di:
DQDDDPPDQDDDDPWDWADDFPDPDIDTDDDFDQDVSRVRDTDDDDDDDDDDDDPDDDPPADEAAQADPDAEAEDPHHHYDHPPPVDPRPDPDQDGGHHYDYPPPDFDKDKPPWAAAPDDPPCCPHPWDWDDDPPDIDIDHHTDMDIDGGD

Radius of gyration: 20.32 Å; chains: 1; bounding box: 46×36×56 Å

Sequence (151 aa):
SCSYTTGDCIADAMSIVTCTVDTLQCNMYAARKKLPQCNDQYSSYIHVEYECVPISMDDSTKEYNVCQNSTEITSDHGIIRSPGYPTQFQTTTSECFRAIRVPNDKIIRLWLTELYIGSTLGTCAKDHVYVVDSVQTYRHCARVRYAYPYL

Secondary structure (DSSP, 8-state):
-----TT---------EEEPTTSS-EEE-----EEGGGTTEEP-----------SS--TTPPEEETTSS--EE-SSS-EEE-TTTTS------S----EE---TT----EEE---EESS-TTT--SS-EEEE-SS-EEEE-EE--EEES--